Protein AF-A0A352CRP7-F1 (afdb_monomer_lite)

pLDDT: mean 92.78, std 7.86, range [61.38, 98.56]

Radius of gyration: 13.89 Å; chains: 1; bounding box: 40×32×24 Å

Structure (mmCIF, N/CA/C/O backbone):
data_AF-A0A352CRP7-F1
#
_entry.id   AF-A0A352CRP7-F1
#
loop_
_atom_site.group_PDB
_atom_site.id
_atom_site.type_symbol
_atom_site.label_atom_id
_atom_site.label_alt_id
_atom_site.label_comp_id
_atom_site.label_asym_id
_atom_site.label_entity_id
_atom_site.label_seq_id
_atom_site.pdbx_PDB_ins_code
_atom_site.Cartn_x
_atom_site.Cartn_y
_atom_site.Cartn_z
_atom_site.occupancy
_atom_site.B_iso_or_equiv
_atom_site.auth_seq_id
_atom_site.auth_comp_id
_atom_site.auth_asym_id
_atom_site.auth_atom_id
_atom_site.pdbx_PDB_model_num
ATOM 1 N N . MET A 1 1 ? 19.366 7.874 -0.326 1.00 66.06 1 MET A N 1
ATOM 2 C CA . MET A 1 1 ? 18.978 9.275 -0.052 1.00 66.06 1 MET A CA 1
ATOM 3 C C . MET A 1 1 ? 17.600 9.476 -0.659 1.00 66.06 1 MET A C 1
ATOM 5 O O . MET A 1 1 ? 17.375 8.923 -1.730 1.00 66.06 1 MET A O 1
ATOM 9 N N . LEU A 1 2 ? 16.675 10.149 0.025 1.00 76.81 2 LEU A N 1
ATOM 10 C CA . LEU A 1 2 ? 15.357 10.445 -0.552 1.00 76.81 2 LEU A CA 1
ATOM 11 C C . LEU A 1 2 ? 15.504 11.474 -1.691 1.00 76.81 2 LEU A C 1
ATOM 13 O O . LEU A 1 2 ? 16.519 12.166 -1.766 1.00 76.81 2 LEU A O 1
ATOM 17 N N . SER A 1 3 ? 14.521 11.569 -2.590 1.00 84.56 3 SER A N 1
ATOM 18 C CA . SER A 1 3 ? 14.498 12.615 -3.628 1.00 84.56 3 SER A CA 1
ATOM 19 C C . SER A 1 3 ? 14.372 14.011 -3.002 1.00 84.56 3 SER A C 1
ATOM 21 O O . SER A 1 3 ? 13.674 14.138 -2.001 1.00 84.56 3 SER A O 1
ATOM 23 N N . GLU A 1 4 ? 14.920 15.061 -3.627 1.00 85.00 4 GLU A N 1
ATOM 24 C CA . GLU A 1 4 ? 14.881 16.457 -3.122 1.00 85.00 4 GLU A CA 1
ATOM 25 C C . GLU A 1 4 ? 13.465 16.985 -2.796 1.00 85.00 4 GLU A C 1
ATOM 27 O O . GLU A 1 4 ? 13.298 17.927 -2.021 1.00 85.00 4 GLU A O 1
ATOM 32 N N . GLY A 1 5 ? 12.419 16.401 -3.390 1.00 85.25 5 GLY A N 1
ATOM 33 C CA . GLY A 1 5 ? 11.024 16.737 -3.088 1.00 85.25 5 GLY A CA 1
ATOM 34 C C . GLY A 1 5 ? 10.460 16.065 -1.832 1.00 85.25 5 GLY A C 1
ATOM 35 O O . GLY A 1 5 ? 9.514 16.585 -1.248 1.00 85.25 5 GLY A O 1
ATOM 36 N N . ALA A 1 6 ? 11.034 14.945 -1.391 1.00 86.12 6 ALA A N 1
ATOM 37 C CA . ALA A 1 6 ? 10.507 14.152 -0.279 1.00 86.12 6 ALA A CA 1
ATOM 38 C C . ALA A 1 6 ? 10.625 14.892 1.059 1.00 86.12 6 ALA A C 1
ATOM 40 O O . ALA A 1 6 ? 9.720 14.829 1.881 1.00 86.12 6 ALA A O 1
ATOM 41 N N . GLU A 1 7 ? 11.701 15.659 1.249 1.00 87.12 7 GLU A N 1
ATOM 42 C CA . GLU A 1 7 ? 11.919 16.465 2.459 1.00 87.12 7 GLU A CA 1
ATOM 43 C C . GLU A 1 7 ? 10.922 17.626 2.596 1.00 87.12 7 GLU A C 1
ATOM 45 O O . GLU A 1 7 ? 10.775 18.194 3.674 1.00 87.12 7 GLU A O 1
ATOM 50 N N . LYS A 1 8 ? 10.221 17.982 1.511 1.00 90.12 8 LYS A N 1
ATOM 51 C CA . LYS A 1 8 ? 9.207 19.047 1.494 1.00 90.12 8 LYS A CA 1
ATOM 52 C C . LYS A 1 8 ? 7.795 18.529 1.779 1.00 90.12 8 LYS A C 1
ATOM 54 O O . LYS A 1 8 ? 6.865 19.333 1.818 1.00 90.12 8 LYS A O 1
ATOM 59 N N . VAL A 1 9 ? 7.614 17.216 1.934 1.00 85.88 9 VAL A N 1
A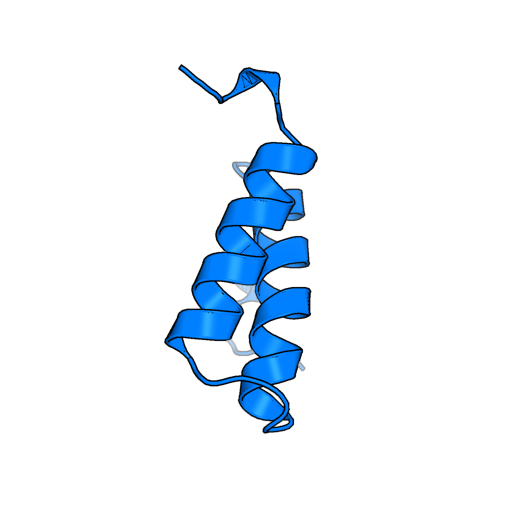TOM 60 C CA . VAL A 1 9 ? 6.304 16.627 2.227 1.00 85.88 9 VAL A CA 1
ATOM 61 C C . VAL A 1 9 ? 5.917 16.948 3.670 1.00 85.88 9 VAL A C 1
ATOM 63 O O . VAL A 1 9 ? 6.617 16.590 4.615 1.00 85.88 9 VAL A O 1
ATOM 66 N N . ASP A 1 10 ? 4.781 17.621 3.840 1.00 90.00 10 ASP A N 1
ATOM 67 C CA . ASP A 1 10 ? 4.200 17.900 5.151 1.00 90.00 10 ASP A CA 1
ATOM 68 C C . ASP A 1 10 ? 3.505 16.647 5.703 1.00 90.00 10 ASP A C 1
ATOM 70 O O . ASP A 1 10 ? 2.365 16.335 5.356 1.00 90.00 10 ASP A O 1
ATOM 74 N N . MET A 1 11 ? 4.206 15.935 6.584 1.00 88.88 11 MET A N 1
ATOM 75 C CA . MET A 1 11 ? 3.700 14.721 7.230 1.00 88.88 11 MET A CA 1
ATOM 76 C C . MET A 1 11 ? 2.729 15.002 8.387 1.00 88.88 11 MET A C 1
ATOM 78 O O . MET A 1 11 ? 2.132 14.064 8.906 1.00 88.88 11 MET A O 1
ATOM 82 N N . SER A 1 12 ? 2.526 16.263 8.800 1.00 91.19 12 SER A N 1
ATOM 83 C CA . SER A 1 12 ? 1.660 16.592 9.949 1.00 91.19 12 SER A CA 1
ATOM 84 C C . SER A 1 12 ? 0.178 16.278 9.718 1.00 91.19 12 SER A C 1
ATOM 86 O O . SER A 1 12 ? -0.601 16.224 10.669 1.00 91.19 12 SER A O 1
ATOM 88 N N . LYS A 1 13 ? -0.210 16.065 8.457 1.00 86.94 13 LYS A N 1
ATOM 89 C CA . LYS A 1 13 ? -1.582 15.754 8.037 1.00 86.94 13 LYS A CA 1
ATOM 90 C C . LYS A 1 13 ? -1.823 14.269 7.780 1.00 86.94 13 LYS A C 1
ATOM 92 O O . LYS A 1 13 ? -2.944 13.901 7.452 1.00 86.94 13 LYS A O 1
ATOM 97 N N . VAL A 1 14 ? -0.787 13.441 7.898 1.00 91.44 14 VAL A N 1
ATOM 98 C CA . VAL A 1 14 ? -0.883 11.996 7.688 1.00 91.44 14 VAL A CA 1
ATOM 99 C C . VAL A 1 14 ? -1.493 11.363 8.933 1.00 91.44 14 VAL A C 1
ATOM 101 O O . VAL A 1 14 ? -1.027 11.581 10.051 1.00 91.44 14 VAL A O 1
ATOM 104 N N . SER A 1 15 ? -2.543 10.578 8.738 1.00 93.38 15 SER A N 1
ATOM 105 C CA . SER A 1 15 ? -3.194 9.802 9.787 1.00 93.38 15 SER A CA 1
ATOM 106 C C . SER A 1 15 ? -2.692 8.349 9.805 1.00 93.38 15 SER A C 1
ATOM 108 O O . SER A 1 15 ? -2.102 7.876 8.828 1.00 93.38 15 SER A O 1
ATOM 110 N N . PRO A 1 16 ? -2.966 7.586 10.882 1.00 93.38 16 PRO A N 1
ATOM 111 C CA . PRO A 1 16 ? -2.696 6.146 10.906 1.00 93.38 16 PRO A CA 1
ATOM 112 C C . PRO A 1 16 ? -3.390 5.374 9.773 1.00 93.38 16 PRO A C 1
ATOM 114 O O . PRO A 1 16 ? -2.885 4.342 9.336 1.00 93.38 16 PRO A O 1
ATOM 117 N N . TYR A 1 17 ? -4.528 5.877 9.286 1.00 93.81 17 TYR A N 1
ATOM 118 C CA . TYR A 1 17 ? -5.232 5.300 8.143 1.00 93.81 17 TYR A CA 1
ATOM 119 C C . TYR A 1 17 ? -4.440 5.478 6.839 1.00 93.81 17 TYR A C 1
ATOM 121 O O . TYR A 1 17 ? -4.229 4.509 6.111 1.00 93.81 17 TYR A O 1
ATOM 129 N N . ASP A 1 18 ? -3.922 6.684 6.581 1.00 94.12 18 ASP A N 1
ATOM 130 C CA . ASP A 1 18 ? -3.098 6.966 5.396 1.00 94.12 18 ASP A CA 1
ATOM 131 C C . ASP A 1 18 ? -1.827 6.107 5.383 1.00 94.12 18 ASP A C 1
ATOM 133 O O . ASP A 1 18 ? -1.447 5.544 4.353 1.00 94.12 18 ASP A O 1
ATOM 137 N N . GLN A 1 19 ? -1.177 5.973 6.546 1.00 93.69 19 GLN A N 1
ATOM 138 C CA . GLN A 1 19 ? 0.003 5.126 6.686 1.00 93.69 19 GLN A CA 1
ATOM 139 C C . GLN A 1 19 ? -0.328 3.657 6.408 1.00 93.69 19 GLN A C 1
ATOM 141 O O . GLN A 1 19 ? 0.377 3.014 5.629 1.00 93.69 19 GLN A O 1
ATOM 146 N N . GLY A 1 20 ? -1.401 3.128 7.000 1.00 95.81 20 GLY A N 1
ATOM 147 C CA . GLY A 1 20 ? -1.771 1.734 6.791 1.00 95.81 20 GLY A CA 1
ATOM 148 C C . GLY A 1 20 ? -2.168 1.438 5.346 1.00 95.81 20 GLY A C 1
ATOM 149 O O . GLY A 1 20 ? -1.766 0.401 4.829 1.00 95.81 20 GLY A O 1
ATOM 150 N N . CYS A 1 21 ? -2.851 2.360 4.658 1.00 96.81 21 CYS A N 1
ATOM 151 C CA . CYS A 1 21 ? -3.124 2.228 3.224 1.00 96.81 21 CYS A CA 1
ATOM 152 C C . CYS A 1 21 ? -1.831 2.173 2.398 1.00 96.81 21 CYS A C 1
ATOM 154 O O . CYS A 1 21 ? -1.702 1.325 1.517 1.00 96.81 21 CYS A O 1
ATOM 156 N N . ASN A 1 22 ? -0.853 3.037 2.691 1.00 95.88 22 ASN A N 1
ATOM 157 C CA . ASN A 1 22 ? 0.437 3.016 1.997 1.00 95.88 22 ASN A CA 1
ATOM 158 C C . ASN A 1 22 ? 1.188 1.693 2.205 1.00 95.88 22 ASN A C 1
ATOM 160 O O . ASN A 1 22 ? 1.779 1.173 1.259 1.00 95.88 22 ASN A O 1
ATOM 164 N N . GLU A 1 23 ? 1.169 1.140 3.420 1.00 97.00 23 GLU A N 1
ATOM 165 C CA . GLU A 1 23 ? 1.797 -0.150 3.730 1.00 97.00 23 GLU A CA 1
ATOM 166 C C . GLU A 1 23 ? 1.151 -1.306 2.950 1.00 97.00 23 GLU A C 1
ATOM 168 O O . GLU A 1 23 ? 1.869 -2.069 2.297 1.00 97.00 23 GLU A O 1
ATOM 173 N N . GLU A 1 24 ? -0.186 -1.397 2.933 1.00 97.88 24 GLU A N 1
ATOM 174 C CA . GLU A 1 24 ? -0.896 -2.441 2.175 1.00 97.88 24 GLU A CA 1
ATOM 175 C C . GLU A 1 24 ? -0.695 -2.293 0.662 1.00 97.88 24 GLU A C 1
ATOM 177 O O . GLU A 1 24 ? -0.526 -3.286 -0.055 1.00 97.88 24 GLU A O 1
ATOM 182 N N . TYR A 1 25 ? -0.656 -1.053 0.164 1.00 98.00 25 TYR A N 1
ATOM 183 C CA . TYR A 1 25 ? -0.386 -0.775 -1.243 1.00 98.00 25 TYR A CA 1
ATOM 184 C C . TYR A 1 25 ? 1.024 -1.226 -1.630 1.00 98.00 25 TYR A C 1
ATOM 186 O O . TYR A 1 25 ? 1.188 -1.957 -2.604 1.00 98.00 25 TYR A O 1
ATOM 194 N N . MET A 1 26 ? 2.050 -0.854 -0.855 1.00 97.25 26 MET A N 1
ATOM 195 C CA . MET A 1 26 ? 3.429 -1.289 -1.111 1.00 97.25 26 MET A CA 1
ATOM 196 C C . MET A 1 26 ? 3.568 -2.816 -1.065 1.00 97.25 26 MET A C 1
ATOM 198 O O . MET A 1 26 ? 4.242 -3.387 -1.924 1.00 97.25 26 MET A O 1
ATOM 202 N N . SER A 1 27 ? 2.921 -3.474 -0.097 1.00 97.5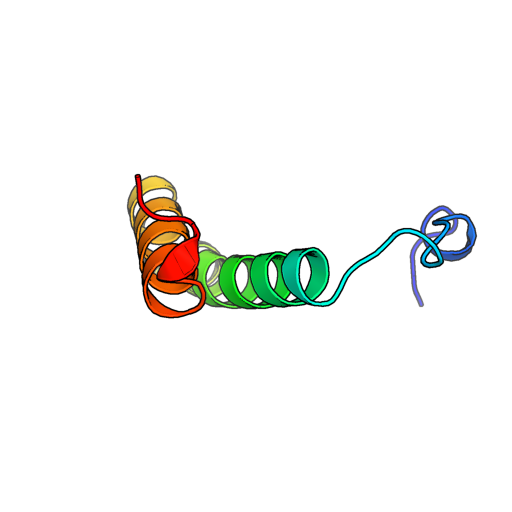0 27 SER A N 1
ATOM 203 C CA . SER A 1 27 ? 2.913 -4.935 0.034 1.00 97.50 27 SER A CA 1
ATOM 204 C C . SER A 1 27 ? 2.288 -5.616 -1.188 1.00 97.50 27 SER A C 1
ATOM 20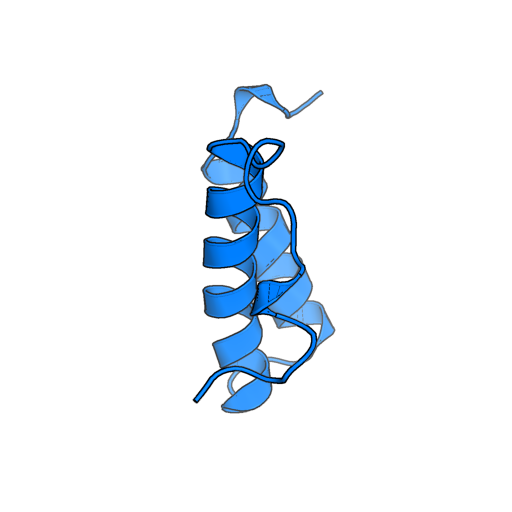6 O O . SER A 1 27 ? 2.910 -6.480 -1.806 1.00 97.50 27 SER A O 1
ATOM 208 N N . SER A 1 28 ? 1.098 -5.174 -1.604 1.00 98.12 28 SER A N 1
ATOM 209 C CA . SER A 1 28 ? 0.368 -5.777 -2.727 1.00 98.12 28 SER A CA 1
ATOM 210 C C . SER A 1 28 ? 1.054 -5.499 -4.064 1.00 98.12 28 SER A C 1
ATOM 212 O O . SER A 1 28 ? 1.263 -6.401 -4.874 1.00 98.12 28 SER A O 1
ATOM 214 N N . MET A 1 29 ? 1.516 -4.265 -4.277 1.00 98.12 29 MET A N 1
ATOM 215 C CA . MET A 1 29 ? 2.221 -3.880 -5.501 1.00 98.12 29 MET A CA 1
ATOM 216 C C . MET A 1 29 ? 3.571 -4.577 -5.660 1.00 98.12 29 MET A C 1
ATOM 218 O O . MET A 1 29 ? 4.034 -4.745 -6.790 1.00 98.12 29 MET A O 1
ATOM 222 N N . LYS A 1 30 ? 4.190 -5.048 -4.571 1.00 97.94 30 LYS A N 1
ATOM 223 C CA . LYS A 1 30 ? 5.377 -5.905 -4.655 1.00 97.94 30 LYS A CA 1
ATOM 224 C C . LYS A 1 30 ? 5.095 -7.172 -5.470 1.00 97.94 30 LYS A C 1
ATOM 226 O O . LYS A 1 30 ? 5.950 -7.565 -6.258 1.00 97.94 30 LYS A O 1
ATOM 231 N N . ASN A 1 31 ? 3.901 -7.764 -5.362 1.00 96.94 31 ASN A N 1
ATOM 232 C CA . ASN A 1 31 ? 3.528 -8.930 -6.172 1.00 96.94 31 ASN A CA 1
ATOM 233 C C . ASN A 1 31 ? 3.500 -8.607 -7.668 1.00 96.94 31 ASN A C 1
ATOM 235 O O . ASN A 1 31 ? 3.957 -9.422 -8.465 1.00 96.94 31 ASN A O 1
ATOM 239 N N . TYR A 1 32 ? 3.025 -7.417 -8.047 1.00 98.38 32 TYR A N 1
ATOM 240 C CA . TYR A 1 32 ? 3.079 -6.962 -9.436 1.00 98.38 32 TYR A CA 1
ATOM 241 C C . TYR A 1 32 ? 4.522 -6.784 -9.926 1.00 98.38 32 TYR A C 1
ATOM 243 O O . TYR A 1 32 ? 4.890 -7.315 -10.973 1.00 98.38 32 TYR A O 1
ATOM 251 N N . PHE A 1 33 ? 5.365 -6.086 -9.159 1.00 97.88 33 PHE A N 1
ATOM 252 C CA . PHE A 1 33 ? 6.755 -5.834 -9.557 1.00 97.88 33 PHE A CA 1
ATOM 253 C C . PHE A 1 33 ? 7.615 -7.101 -9.614 1.00 97.88 33 PHE A C 1
ATOM 255 O O . PHE A 1 33 ? 8.490 -7.198 -10.473 1.00 97.88 33 PHE A O 1
ATOM 262 N N . ASP A 1 34 ? 7.346 -8.075 -8.746 1.00 98.06 34 ASP A N 1
ATOM 263 C CA . ASP A 1 34 ? 8.026 -9.373 -8.755 1.00 98.06 34 ASP A CA 1
ATOM 264 C C . ASP A 1 34 ? 7.480 -10.326 -9.840 1.00 98.06 34 ASP A C 1
ATOM 266 O O . ASP A 1 34 ? 8.041 -11.402 -10.045 1.00 98.06 34 ASP A O 1
ATOM 270 N N . GLY A 1 35 ? 6.401 -9.955 -10.542 1.00 97.75 35 GLY A N 1
ATOM 271 C CA . GLY A 1 35 ? 5.762 -10.780 -11.574 1.00 97.75 35 GLY A CA 1
ATOM 272 C C . GLY A 1 35 ? 4.883 -11.915 -11.034 1.00 97.75 35 GLY A C 1
ATOM 273 O O . GLY A 1 35 ? 4.552 -12.835 -11.779 1.00 97.75 35 GLY A O 1
ATOM 274 N N . ASN A 1 36 ? 4.498 -11.859 -9.756 1.00 97.88 36 ASN A N 1
ATOM 275 C CA . ASN A 1 36 ? 3.623 -12.838 -9.096 1.00 97.88 36 ASN A CA 1
ATOM 276 C C . ASN A 1 36 ? 2.126 -12.548 -9.300 1.00 97.88 36 ASN A C 1
ATOM 278 O O . ASN A 1 36 ? 1.295 -13.402 -9.001 1.00 97.88 36 ASN A O 1
ATOM 282 N N . ALA A 1 37 ? 1.785 -11.346 -9.765 1.00 98.00 37 ALA A N 1
ATOM 283 C CA . ALA A 1 37 ? 0.426 -10.910 -10.061 1.00 98.00 37 ALA A CA 1
ATOM 284 C C . ALA A 1 37 ? 0.435 -9.908 -11.225 1.00 98.00 37 ALA A C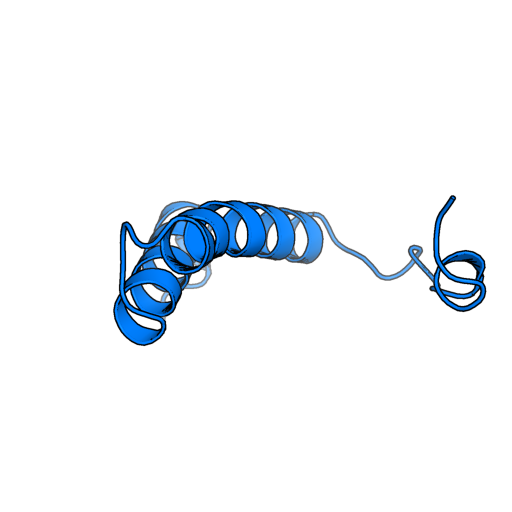 1
ATOM 286 O O . ALA A 1 37 ? 1.418 -9.197 -11.445 1.00 98.00 37 ALA A O 1
ATOM 287 N N . SER A 1 38 ? -0.667 -9.817 -11.961 1.00 98.56 38 SER A N 1
ATOM 288 C CA . SER A 1 38 ? -0.937 -8.671 -12.828 1.00 98.56 38 SER A CA 1
ATOM 289 C C . SER A 1 38 ? -1.186 -7.403 -12.002 1.00 98.56 38 SER A C 1
ATOM 291 O O . SER A 1 38 ? -1.391 -7.447 -10.788 1.00 98.56 38 SER A O 1
ATOM 293 N N . TYR A 1 39 ? -1.164 -6.247 -12.669 1.00 98.19 39 TYR A N 1
ATOM 294 C CA . TYR A 1 39 ? -1.453 -4.964 -12.029 1.00 98.19 39 TYR A CA 1
ATOM 295 C C . TYR A 1 39 ? -2.844 -4.948 -11.377 1.00 98.19 39 TYR A C 1
ATOM 297 O O . TYR A 1 39 ? -2.976 -4.535 -10.226 1.00 98.19 39 TYR A O 1
ATOM 305 N N . ASP A 1 40 ? -3.855 -5.449 -12.090 1.00 98.56 40 ASP A N 1
ATOM 306 C CA . ASP A 1 40 ? -5.238 -5.483 -11.608 1.00 98.56 40 ASP A CA 1
ATOM 307 C C . ASP A 1 40 ? -5.392 -6.440 -10.417 1.00 98.56 40 ASP A C 1
ATOM 309 O O . ASP A 1 40 ? -6.008 -6.082 -9.416 1.00 98.56 40 ASP A O 1
ATOM 313 N N . GLU A 1 41 ? -4.748 -7.613 -10.466 1.00 98.56 41 GLU A N 1
ATOM 314 C CA . GLU A 1 41 ? -4.733 -8.559 -9.342 1.00 98.56 41 GLU A CA 1
ATOM 315 C C . GLU A 1 41 ? -4.064 -7.959 -8.095 1.00 98.56 41 GLU A C 1
ATOM 317 O O . GLU A 1 41 ? -4.582 -8.107 -6.990 1.00 98.56 41 GLU A O 1
ATOM 322 N N . ALA A 1 42 ? -2.944 -7.247 -8.248 1.00 98.56 42 ALA A N 1
ATOM 323 C CA . ALA A 1 42 ? -2.278 -6.571 -7.132 1.00 98.56 42 ALA A CA 1
ATOM 324 C C . ALA A 1 42 ? -3.121 -5.417 -6.556 1.00 98.56 42 ALA A C 1
ATOM 326 O O . ALA A 1 42 ? -3.132 -5.189 -5.346 1.00 98.56 42 ALA A O 1
ATOM 327 N N . LEU A 1 43 ? -3.859 -4.699 -7.405 1.00 98.31 43 LEU A N 1
ATOM 328 C CA . LEU A 1 43 ? -4.803 -3.669 -6.973 1.00 98.31 43 LEU A CA 1
ATOM 329 C C . LEU A 1 43 ? -5.968 -4.249 -6.173 1.00 98.31 43 LEU A C 1
ATOM 331 O O . LEU A 1 43 ? -6.374 -3.660 -5.172 1.00 98.31 43 LEU A O 1
ATOM 335 N N . ASP A 1 44 ? -6.516 -5.380 -6.605 1.00 98.31 44 ASP A N 1
ATOM 336 C CA . ASP A 1 44 ? -7.616 -6.030 -5.895 1.00 98.31 44 ASP A CA 1
ATOM 337 C C . ASP A 1 44 ? -7.150 -6.629 -4.563 1.00 98.31 44 ASP A C 1
ATOM 339 O O . ASP A 1 44 ? -7.848 -6.477 -3.560 1.00 98.31 44 ASP A O 1
ATOM 343 N N . GLN A 1 45 ? -5.931 -7.181 -4.508 1.00 98.31 45 GLN A N 1
ATOM 344 C CA . GLN A 1 45 ? -5.275 -7.576 -3.252 1.00 98.31 45 GLN A CA 1
ATOM 345 C C . GLN A 1 45 ? -5.171 -6.398 -2.273 1.00 98.31 45 GLN A C 1
ATOM 347 O O . GLN A 1 45 ? -5.528 -6.539 -1.105 1.00 98.31 45 GLN A O 1
ATOM 352 N N . PHE A 1 46 ? -4.753 -5.221 -2.752 1.00 97.88 46 PHE A N 1
ATOM 353 C CA . PHE A 1 46 ? -4.687 -4.010 -1.932 1.00 97.88 46 PHE A CA 1
ATOM 354 C C . PHE A 1 46 ? -6.063 -3.605 -1.386 1.00 97.88 46 PHE A C 1
ATOM 356 O O . PHE A 1 46 ? -6.202 -3.366 -0.186 1.00 97.88 46 PHE A O 1
ATOM 363 N N . LYS A 1 47 ? -7.090 -3.542 -2.246 1.00 96.44 47 LYS A N 1
ATOM 364 C CA . LYS A 1 47 ? -8.454 -3.173 -1.827 1.00 96.44 47 LYS A CA 1
ATOM 365 C C . LYS A 1 47 ? -9.001 -4.148 -0.787 1.00 96.44 47 LYS A C 1
ATOM 367 O O . LYS A 1 47 ? -9.606 -3.709 0.187 1.00 96.44 47 LYS A O 1
ATOM 372 N N . GLN A 1 48 ? -8.775 -5.448 -0.984 1.00 96.81 48 GLN A N 1
ATOM 373 C CA . GLN A 1 48 ? -9.178 -6.470 -0.025 1.00 96.81 48 GLN A CA 1
ATOM 374 C C . GLN A 1 48 ? -8.463 -6.274 1.317 1.00 96.81 48 GLN A C 1
ATOM 376 O O . GLN A 1 48 ? -9.130 -6.209 2.345 1.00 96.81 48 GLN A O 1
ATOM 381 N N . ALA A 1 49 ? -7.137 -6.110 1.310 1.00 96.94 49 ALA A N 1
ATOM 382 C CA . ALA A 1 49 ? -6.353 -5.919 2.530 1.00 96.94 49 ALA A CA 1
ATOM 383 C C . ALA A 1 49 ? -6.792 -4.670 3.315 1.00 96.94 49 ALA A C 1
ATOM 385 O O . ALA A 1 49 ? -6.914 -4.712 4.539 1.00 96.94 49 ALA A O 1
ATOM 386 N N . VAL A 1 50 ? -7.091 -3.566 2.622 1.00 96.44 50 VAL A N 1
ATOM 387 C CA . VAL A 1 50 ? -7.629 -2.348 3.250 1.00 96.44 50 VAL A CA 1
ATOM 388 C C . VAL A 1 50 ? -9.011 -2.592 3.858 1.00 96.44 50 VAL A C 1
ATOM 390 O O . VAL A 1 50 ? -9.232 -2.193 5.000 1.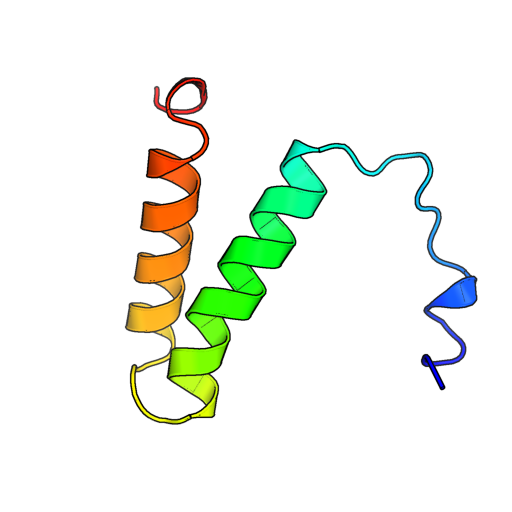00 96.44 50 VAL A O 1
ATOM 393 N N . ALA A 1 51 ? -9.919 -3.268 3.148 1.00 95.19 51 ALA A N 1
ATOM 394 C CA . ALA A 1 51 ? -11.254 -3.581 3.665 1.00 95.19 51 ALA A CA 1
ATOM 395 C C . ALA A 1 51 ? -11.209 -4.513 4.892 1.00 95.19 51 ALA A C 1
ATOM 397 O O . ALA A 1 51 ? -11.965 -4.326 5.841 1.00 95.19 51 ALA A O 1
ATOM 398 N N . GLU A 1 52 ? -10.300 -5.491 4.906 1.00 95.81 52 GLU A N 1
ATOM 399 C CA . GLU A 1 52 ? -10.094 -6.394 6.046 1.00 95.81 52 GLU A CA 1
ATOM 400 C C . GLU A 1 52 ? -9.483 -5.674 7.258 1.00 95.81 52 GLU A C 1
ATOM 402 O O . GLU A 1 52 ? -9.836 -5.970 8.401 1.00 95.81 52 GLU A O 1
ATOM 407 N N . LYS A 1 53 ? -8.569 -4.727 7.019 1.00 95.50 53 LYS A N 1
ATOM 408 C CA . LYS A 1 53 ? -7.868 -3.969 8.066 1.00 95.50 53 LYS A CA 1
ATOM 409 C C . LYS A 1 53 ? -8.731 -2.874 8.692 1.00 95.50 53 LYS A C 1
ATOM 411 O O . LYS A 1 53 ? -8.583 -2.610 9.884 1.00 95.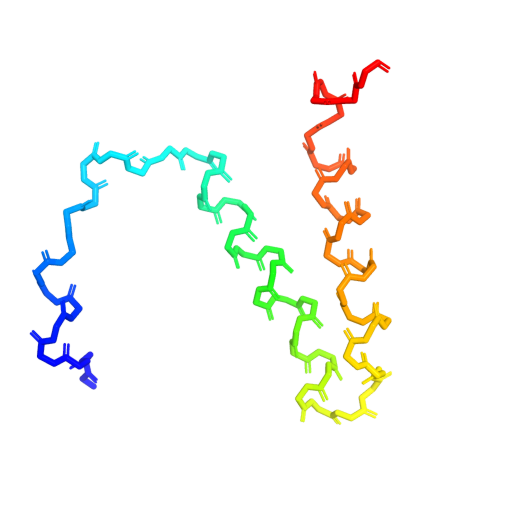50 53 LYS A O 1
ATOM 416 N N . TYR A 1 54 ? -9.613 -2.266 7.902 1.00 95.06 54 TYR A N 1
ATOM 417 C CA . TYR A 1 54 ? -10.507 -1.179 8.307 1.00 95.06 54 TYR A CA 1
ATOM 418 C C . TYR A 1 54 ? -11.972 -1.539 8.020 1.00 95.06 54 TYR A C 1
ATOM 420 O O . TYR A 1 54 ? -12.623 -0.897 7.188 1.00 95.06 54 TYR A O 1
ATOM 428 N N . PRO A 1 55 ? -12.515 -2.574 8.685 1.00 93.56 55 PRO A N 1
ATOM 429 C CA . PRO A 1 55 ? -13.867 -3.058 8.420 1.00 93.56 55 PRO A CA 1
ATOM 430 C C . PRO A 1 55 ? -14.939 -1.992 8.681 1.00 93.56 55 PRO A C 1
ATOM 432 O O . PRO A 1 55 ? -16.006 -2.045 8.073 1.00 93.56 55 PRO A O 1
ATOM 435 N N . GLU A 1 56 ? -14.661 -1.003 9.535 1.00 91.38 56 GLU A N 1
ATOM 436 C CA . GLU A 1 56 ? -15.549 0.125 9.830 1.00 91.38 56 GLU A CA 1
ATOM 437 C C . GLU A 1 56 ? -15.771 1.094 8.659 1.00 91.38 56 GLU A C 1
ATOM 439 O O . GLU A 1 56 ? -16.658 1.942 8.739 1.00 91.38 56 GLU A O 1
ATOM 444 N N . LEU A 1 57 ? -14.973 0.994 7.592 1.00 83.69 57 LEU A N 1
ATOM 445 C CA . LEU A 1 57 ? -15.121 1.808 6.382 1.00 83.69 57 LEU A CA 1
ATOM 446 C C . LEU A 1 57 ? -16.054 1.174 5.343 1.00 83.69 57 LEU A C 1
ATOM 448 O O . LEU A 1 57 ? -16.348 1.803 4.327 1.00 83.69 57 LEU A O 1
ATOM 452 N N . SER A 1 58 ? -16.497 -0.061 5.583 1.00 71.69 58 SER A N 1
ATOM 453 C CA . SER A 1 58 ? -17.481 -0.748 4.747 1.00 71.69 58 SER A CA 1
ATOM 454 C C . SER A 1 58 ? -18.857 -0.099 4.944 1.00 71.69 58 SER A C 1
ATOM 456 O O . SER A 1 58 ? -19.279 0.067 6.089 1.00 71.69 58 SER A O 1
ATOM 458 N N . GLU A 1 59 ? -19.533 0.274 3.850 1.00 61.38 59 GLU A N 1
ATOM 459 C CA . GLU A 1 59 ? -20.928 0.765 3.874 1.00 61.38 59 GLU A CA 1
ATOM 460 C C . GLU A 1 59 ? -21.912 -0.229 4.515 1.00 61.38 59 GLU A C 1
ATOM 462 O O . GLU A 1 59 ? -21.778 -1.454 4.277 1.00 61.38 59 GLU A O 1
#

Foldseek 3Di:
DDPPCVVVDDCVPDDPLNVVLVVLLVVLCVCCVVVVDPPVRSVVSSVVSSCVVCVVPPD

Secondary structure (DSSP, 8-state):
---TTGGG--GGG--HHHHHHHHHHHHHHHHHHTTSS-HHHHHHHHHHHHHHH-GGG--

Sequence (59 aa):
MLSEGAEKVDMSKVSPYDQGCNEEYMSSMKNYFDGNASYDEALDQFKQAVAEKYPELSE